Protein AF-L1P985-F1 (afdb_monomer)

Nearest PDB structures (foldseek):
  2drv-assembly1_A  TM=4.309E-01  e=9.460E+00  Pyrococcus horikoshii OT3

Structure (mmCIF, N/CA/C/O backbone):
data_AF-L1P985-F1
#
_entry.id   AF-L1P985-F1
#
loop_
_atom_site.group_PDB
_atom_site.id
_atom_site.type_symbol
_atom_site.label_atom_id
_atom_site.label_alt_id
_atom_site.label_comp_id
_atom_site.label_asym_id
_atom_site.label_entity_id
_atom_site.label_seq_id
_atom_site.pdbx_PDB_ins_code
_atom_site.Cartn_x
_atom_site.Cartn_y
_atom_site.Cartn_z
_atom_site.occupancy
_atom_site.B_iso_or_equiv
_atom_site.auth_seq_id
_atom_site.auth_comp_id
_atom_site.auth_asym_id
_atom_site.auth_atom_id
_atom_site.pdbx_PDB_model_num
ATOM 1 N N . MET A 1 1 ? -13.538 -1.431 -10.267 1.00 81.69 1 MET A N 1
ATOM 2 C CA . MET A 1 1 ? -12.584 -1.535 -9.148 1.00 81.69 1 MET A CA 1
ATOM 3 C C . MET A 1 1 ? -11.812 -0.239 -9.071 1.00 81.69 1 MET A C 1
ATOM 5 O O . MET A 1 1 ? -11.079 0.081 -10.007 1.00 81.69 1 MET A O 1
ATOM 9 N N . LYS A 1 2 ? -12.014 0.497 -7.985 1.00 92.06 2 LYS A N 1
ATOM 10 C CA . LYS A 1 2 ? -11.326 1.753 -7.720 1.00 92.06 2 LYS A CA 1
ATOM 11 C C . LYS A 1 2 ? -9.851 1.501 -7.401 1.00 92.06 2 LYS A C 1
ATOM 13 O O . LYS A 1 2 ? -9.498 0.479 -6.804 1.00 92.06 2 LYS A O 1
ATOM 18 N N . LEU A 1 3 ? -8.979 2.432 -7.785 1.00 93.56 3 LEU A N 1
ATOM 19 C CA . LEU A 1 3 ? -7.599 2.432 -7.303 1.00 93.56 3 LEU A CA 1
ATOM 20 C C . LEU A 1 3 ? -7.529 3.057 -5.906 1.00 93.56 3 LEU A C 1
ATOM 22 O O . LEU A 1 3 ? -8.012 4.165 -5.686 1.00 93.56 3 LEU A O 1
ATOM 26 N N . LEU A 1 4 ? -6.935 2.325 -4.969 1.00 93.69 4 LEU A N 1
ATOM 27 C CA . LEU A 1 4 ? -6.768 2.716 -3.570 1.00 93.69 4 LEU A CA 1
ATOM 28 C C . LEU A 1 4 ? -5.569 3.643 -3.365 1.00 93.69 4 LEU A C 1
ATOM 30 O O . LEU A 1 4 ? -5.527 4.361 -2.367 1.00 93.69 4 LEU A O 1
ATOM 34 N N . VAL A 1 5 ? -4.613 3.614 -4.299 1.00 94.00 5 VAL A N 1
ATOM 35 C CA . VAL A 1 5 ? -3.470 4.528 -4.352 1.00 94.00 5 VAL A CA 1
ATOM 36 C C . VAL A 1 5 ? -3.293 5.127 -5.742 1.00 94.00 5 VAL A C 1
ATOM 38 O O . VAL A 1 5 ? -3.759 4.567 -6.735 1.00 94.00 5 VAL A O 1
ATOM 41 N N . ASN A 1 6 ? -2.573 6.243 -5.819 1.00 92.38 6 ASN A N 1
ATOM 42 C CA . ASN A 1 6 ? -2.075 6.814 -7.070 1.00 92.38 6 ASN A CA 1
ATOM 43 C C . ASN A 1 6 ? -0.546 6.988 -7.046 1.00 92.38 6 ASN A C 1
ATOM 45 O O . ASN A 1 6 ? 0.117 6.769 -6.028 1.00 92.38 6 ASN A O 1
ATOM 49 N N . LYS A 1 7 ? 0.030 7.411 -8.178 1.00 88.75 7 LYS A N 1
ATOM 50 C CA . LYS A 1 7 ? 1.481 7.615 -8.303 1.00 88.75 7 LYS A CA 1
ATOM 51 C C . LYS A 1 7 ? 2.027 8.594 -7.255 1.00 88.75 7 LYS A C 1
ATOM 53 O O . LYS A 1 7 ? 3.073 8.322 -6.673 1.00 88.75 7 LYS A O 1
ATOM 58 N N . GLN A 1 8 ? 1.333 9.706 -7.005 1.00 89.44 8 GLN A N 1
ATOM 59 C CA . GLN A 1 8 ? 1.772 10.725 -6.044 1.00 89.44 8 GLN A CA 1
ATOM 60 C C . GLN A 1 8 ? 1.810 10.176 -4.616 1.00 89.44 8 GLN A C 1
ATOM 62 O O . GLN A 1 8 ? 2.727 10.481 -3.860 1.00 89.44 8 GLN A O 1
ATOM 67 N N . GLU A 1 9 ? 0.841 9.342 -4.244 1.00 90.19 9 GLU A N 1
ATOM 68 C CA . GLU A 1 9 ? 0.816 8.678 -2.944 1.00 90.19 9 GLU A CA 1
ATOM 69 C C . GLU A 1 9 ? 1.949 7.667 -2.806 1.00 90.19 9 GLU A C 1
ATOM 71 O O . GLU A 1 9 ? 2.623 7.662 -1.779 1.00 90.19 9 GLU A O 1
ATOM 76 N N . CYS A 1 10 ? 2.241 6.882 -3.847 1.00 89.50 10 CYS A N 1
ATOM 77 C CA . CYS A 1 10 ? 3.415 6.010 -3.841 1.00 89.50 10 CYS A CA 1
ATOM 78 C C . CYS A 1 10 ? 4.722 6.809 -3.708 1.00 89.50 10 CYS A C 1
ATOM 80 O O . CYS A 1 10 ? 5.623 6.393 -2.979 1.00 89.50 10 CYS A O 1
ATOM 82 N N . SER A 1 11 ? 4.805 7.982 -4.346 1.00 88.12 11 SER A N 1
ATOM 83 C CA . SER A 1 11 ? 5.957 8.887 -4.257 1.00 88.12 11 SER A CA 1
ATOM 84 C C . SER A 1 11 ? 6.208 9.462 -2.858 1.00 88.12 11 SER A C 1
ATOM 86 O O . SER A 1 11 ? 7.319 9.911 -2.596 1.00 88.12 11 SER A O 1
ATOM 88 N N . LYS A 1 12 ? 5.226 9.430 -1.943 1.00 88.75 12 LYS A N 1
ATOM 89 C CA . LYS A 1 12 ? 5.436 9.829 -0.537 1.00 88.75 12 LYS A CA 1
ATOM 90 C C . LYS A 1 12 ? 6.328 8.850 0.224 1.00 88.75 12 LYS A C 1
ATOM 92 O O . LYS A 1 12 ? 6.983 9.245 1.180 1.00 88.75 12 LYS A O 1
ATOM 97 N N . TYR A 1 13 ? 6.329 7.583 -0.187 1.00 87.31 13 TYR A N 1
ATOM 98 C CA . TYR A 1 13 ? 7.064 6.515 0.487 1.00 87.31 13 TYR A CA 1
ATOM 99 C C . TYR A 1 13 ? 8.318 6.091 -0.279 1.00 87.31 13 TYR A C 1
ATOM 101 O O . TYR A 1 13 ? 9.268 5.602 0.325 1.00 87.31 13 TYR A O 1
ATOM 109 N N . LEU A 1 14 ? 8.306 6.218 -1.610 1.00 87.75 14 LEU A N 1
ATOM 110 C CA . LEU A 1 14 ? 9.297 5.609 -2.494 1.00 87.75 14 LEU A CA 1
ATOM 111 C C . LEU A 1 14 ? 9.718 6.565 -3.608 1.00 87.75 14 LEU A C 1
ATOM 113 O O . LEU A 1 14 ? 8.926 7.356 -4.116 1.00 87.75 14 LEU A O 1
ATOM 117 N N . SER A 1 15 ? 10.969 6.443 -4.049 1.00 80.69 15 SER A N 1
ATOM 118 C CA . SER A 1 15 ? 11.514 7.246 -5.148 1.00 80.69 15 SER A CA 1
ATOM 119 C C . SER A 1 15 ? 11.004 6.750 -6.506 1.00 80.69 15 SER A C 1
ATOM 121 O O . SER A 1 15 ? 11.678 6.018 -7.226 1.00 80.69 15 SER A O 1
ATOM 123 N N . VAL A 1 16 ? 9.779 7.137 -6.866 1.00 78.69 16 VAL A N 1
ATOM 124 C CA . VAL A 1 16 ? 9.190 6.846 -8.182 1.00 78.69 16 VAL A CA 1
ATOM 125 C C . VAL A 1 16 ? 9.644 7.896 -9.196 1.00 78.69 16 VAL A C 1
ATOM 127 O O . VAL A 1 16 ? 9.529 9.095 -8.952 1.00 78.69 16 VAL A O 1
ATOM 130 N N . SER A 1 17 ? 10.110 7.456 -10.369 1.00 73.56 17 SER A N 1
ATOM 131 C CA . SER A 1 17 ? 10.557 8.363 -11.433 1.00 73.56 17 SER A CA 1
ATOM 132 C C . SER A 1 17 ? 9.466 9.365 -11.839 1.00 73.56 17 SER A C 1
ATOM 134 O O . SER A 1 17 ? 8.356 8.989 -12.243 1.00 73.56 17 SER A O 1
ATOM 136 N N . LEU A 1 18 ? 9.811 10.655 -11.794 1.00 61.97 18 LEU A N 1
ATOM 137 C CA . LEU A 1 18 ? 8.943 11.763 -12.204 1.00 61.97 18 LEU A CA 1
ATOM 138 C C . LEU A 1 18 ? 8.474 11.604 -13.657 1.00 61.97 18 LEU A C 1
ATOM 140 O O . LEU A 1 18 ? 7.282 11.729 -13.927 1.00 61.97 18 LEU A O 1
ATOM 144 N N . PHE A 1 19 ? 9.373 11.202 -14.559 1.00 67.44 19 PHE A N 1
ATOM 145 C CA . PHE A 1 19 ? 9.114 11.076 -15.999 1.00 67.44 19 PHE A CA 1
ATOM 146 C C . PHE A 1 19 ? 8.269 9.858 -16.391 1.00 67.44 19 PHE A C 1
ATOM 148 O O . PHE A 1 19 ? 7.889 9.700 -17.554 1.00 67.44 19 PHE A O 1
ATOM 155 N N . ARG A 1 20 ? 7.959 8.959 -15.450 1.00 76.38 20 ARG A N 1
ATOM 156 C CA . ARG A 1 20 ? 7.092 7.820 -15.750 1.00 76.38 20 ARG A CA 1
ATOM 157 C C . ARG A 1 20 ? 5.643 8.281 -15.914 1.00 76.38 20 ARG A C 1
ATOM 159 O O . ARG A 1 20 ? 5.088 8.867 -14.989 1.00 76.38 20 ARG A O 1
ATOM 166 N N . LYS A 1 21 ? 5.018 7.982 -17.057 1.00 82.69 21 LYS A N 1
ATOM 167 C CA . LYS A 1 21 ? 3.592 8.259 -17.282 1.00 82.69 21 LYS A CA 1
ATOM 168 C C . LYS A 1 21 ? 2.740 7.585 -16.209 1.00 82.69 21 LYS A C 1
ATOM 170 O O . LYS A 1 21 ? 2.984 6.430 -15.862 1.00 82.69 21 LYS A O 1
ATOM 175 N N . GLU A 1 22 ? 1.749 8.307 -15.704 1.00 85.06 22 GLU A N 1
ATOM 176 C CA . GLU A 1 22 ? 0.880 7.828 -14.628 1.00 85.06 22 GLU A CA 1
ATOM 177 C C . GLU A 1 22 ? 0.068 6.600 -15.046 1.00 85.06 22 GLU A C 1
ATOM 179 O O . GLU A 1 22 ? 0.010 5.631 -14.302 1.00 85.06 22 GLU A O 1
ATOM 184 N N . GLU A 1 23 ? -0.452 6.571 -16.272 1.00 85.19 23 GLU A N 1
ATOM 185 C CA . GLU A 1 23 ? -1.188 5.424 -16.824 1.00 85.19 23 GLU A CA 1
ATOM 186 C C . GLU A 1 23 ? -0.366 4.127 -16.801 1.00 85.19 23 GLU A C 1
ATOM 188 O O . GLU A 1 23 ? -0.854 3.068 -16.402 1.00 85.19 23 GLU A O 1
ATOM 193 N N . GLU A 1 24 ? 0.917 4.219 -17.160 1.00 83.75 24 GLU A N 1
ATOM 194 C CA . GLU A 1 24 ? 1.836 3.081 -17.118 1.00 83.75 24 GLU A CA 1
ATOM 195 C C . GLU A 1 24 ? 2.172 2.659 -15.687 1.00 83.75 24 GLU A C 1
ATOM 197 O O . GLU A 1 24 ? 2.520 1.505 -15.459 1.00 83.75 24 GLU A O 1
ATOM 202 N N . PHE A 1 25 ? 2.087 3.572 -14.720 1.00 88.06 25 PHE A N 1
ATOM 203 C CA . PHE A 1 25 ? 2.283 3.253 -13.310 1.00 88.06 25 PHE A CA 1
ATOM 204 C C . PHE A 1 25 ? 1.017 2.642 -12.689 1.00 88.06 25 PHE A C 1
ATOM 206 O O . PHE A 1 25 ? 1.099 1.684 -11.922 1.00 88.06 25 PHE A O 1
ATOM 213 N N . ASN A 1 26 ? -0.161 3.115 -13.104 1.00 91.94 26 ASN A N 1
ATOM 214 C CA . ASN A 1 26 ? -1.462 2.628 -12.655 1.00 91.94 26 ASN A CA 1
ATOM 215 C C . ASN A 1 26 ? -1.660 1.138 -12.943 1.00 91.94 26 ASN A C 1
ATOM 217 O O . ASN A 1 26 ? -2.340 0.467 -12.170 1.00 91.94 26 ASN A O 1
ATOM 221 N N . ARG A 1 27 ? -1.040 0.587 -13.997 1.00 91.44 27 ARG A N 1
ATOM 222 C CA . ARG A 1 27 ? -1.056 -0.867 -14.237 1.00 91.44 27 ARG A CA 1
ATOM 223 C C . ARG A 1 27 ? -0.460 -1.645 -13.058 1.00 91.44 27 ARG A C 1
ATOM 225 O O . ARG A 1 27 ? -1.052 -2.619 -12.614 1.00 91.44 27 ARG A O 1
ATOM 232 N N . PHE A 1 28 ? 0.649 -1.164 -12.492 1.00 92.62 28 PHE A N 1
ATOM 233 C CA . PHE A 1 28 ? 1.316 -1.808 -11.361 1.00 92.62 28 PHE A CA 1
ATOM 234 C C . PHE A 1 28 ? 0.511 -1.670 -10.079 1.00 92.62 28 PHE A C 1
ATOM 236 O O . PHE A 1 28 ? 0.472 -2.607 -9.291 1.00 92.62 28 PHE A O 1
ATOM 243 N N . ILE A 1 29 ? -0.176 -0.538 -9.907 1.00 94.69 29 ILE A N 1
ATOM 244 C CA . ILE A 1 29 ? -1.106 -0.339 -8.795 1.00 94.69 29 ILE A CA 1
ATOM 245 C C . ILE A 1 29 ? -2.268 -1.336 -8.894 1.00 94.69 29 ILE A C 1
ATOM 247 O O . ILE A 1 29 ? -2.598 -2.004 -7.914 1.00 94.69 29 ILE A O 1
ATOM 251 N N . ARG A 1 30 ? -2.871 -1.480 -10.085 1.00 94.75 30 ARG A N 1
ATOM 252 C CA . ARG A 1 30 ? -3.953 -2.451 -10.325 1.00 94.75 30 ARG A CA 1
ATOM 253 C C . ARG A 1 30 ? -3.495 -3.870 -10.027 1.00 94.75 30 ARG A C 1
ATOM 255 O O . ARG A 1 30 ? -4.199 -4.597 -9.336 1.00 94.75 30 ARG A O 1
ATOM 262 N N . GLU A 1 31 ? -2.322 -4.252 -10.519 1.00 93.94 31 GLU A N 1
ATOM 263 C CA . GLU A 1 31 ? -1.752 -5.570 -10.254 1.00 93.94 31 GLU A CA 1
ATOM 264 C C . GLU A 1 31 ? -1.456 -5.789 -8.770 1.00 93.94 31 GLU A C 1
ATOM 266 O O . GLU A 1 31 ? -1.775 -6.853 -8.250 1.00 93.94 31 GLU A O 1
ATOM 271 N N . ALA A 1 32 ? -0.893 -4.796 -8.078 1.00 95.19 32 ALA A N 1
ATOM 272 C CA . ALA A 1 32 ? -0.639 -4.883 -6.644 1.00 95.19 32 ALA A CA 1
ATOM 273 C C . ALA A 1 32 ? -1.939 -5.085 -5.857 1.00 95.19 32 ALA A C 1
ATOM 275 O O . ALA A 1 32 ? -2.014 -5.946 -4.985 1.00 95.19 32 ALA A O 1
ATOM 276 N N . GLN A 1 33 ? -3.003 -4.363 -6.212 1.00 95.00 33 GLN A N 1
ATOM 277 C CA . GLN A 1 33 ? -4.318 -4.584 -5.618 1.00 95.00 33 GLN A CA 1
ATOM 278 C C . GLN A 1 33 ? -4.888 -5.967 -5.945 1.00 95.00 33 GLN A C 1
ATOM 280 O O . GLN A 1 33 ? -5.484 -6.604 -5.084 1.00 95.00 33 GLN A O 1
ATOM 285 N N . MET A 1 34 ? -4.779 -6.422 -7.189 1.00 93.25 34 MET A N 1
ATOM 286 C CA . MET A 1 34 ? -5.471 -7.630 -7.641 1.00 93.25 34 MET A CA 1
ATOM 287 C C . MET A 1 34 ? -4.764 -8.921 -7.241 1.00 93.25 34 MET A C 1
ATOM 289 O O . MET A 1 34 ? -5.435 -9.915 -6.986 1.00 93.25 34 MET A O 1
ATOM 293 N N . PHE A 1 35 ? -3.433 -8.906 -7.200 1.00 93.38 35 PHE A N 1
ATOM 294 C CA . PHE A 1 35 ? -2.627 -10.102 -6.984 1.00 93.38 35 PHE A CA 1
ATOM 295 C C . PHE A 1 35 ? -1.916 -10.120 -5.637 1.00 93.38 35 PHE A C 1
ATOM 297 O O . PHE A 1 35 ? -1.718 -11.199 -5.111 1.00 93.38 35 PHE A O 1
ATOM 304 N N . ASP A 1 36 ? -1.515 -8.975 -5.075 1.00 94.25 36 ASP A N 1
ATOM 305 C CA . ASP A 1 36 ? -0.883 -8.977 -3.749 1.00 94.25 36 ASP A CA 1
ATOM 306 C C . ASP A 1 36 ? -1.937 -8.727 -2.662 1.00 94.25 36 ASP A C 1
ATOM 308 O O . ASP A 1 36 ? -2.132 -9.567 -1.794 1.00 94.25 36 ASP A O 1
ATOM 312 N N . LEU A 1 37 ? -2.700 -7.629 -2.734 1.00 92.81 37 LEU A N 1
ATOM 313 C CA . LEU A 1 37 ? -3.685 -7.310 -1.692 1.00 92.81 37 LEU A CA 1
ATOM 314 C C . LEU A 1 37 ? -4.806 -8.351 -1.603 1.00 92.81 37 LEU A C 1
ATOM 316 O O . LEU A 1 37 ? -5.153 -8.759 -0.500 1.00 92.81 37 LEU A O 1
ATOM 320 N N . LYS A 1 38 ? -5.359 -8.800 -2.737 1.00 90.75 38 LYS A N 1
ATOM 321 C CA . LYS A 1 38 ? -6.437 -9.803 -2.745 1.00 90.75 38 LYS A CA 1
ATOM 322 C C . LYS A 1 38 ? -6.022 -11.128 -2.089 1.00 90.75 38 LYS A C 1
ATOM 324 O O . LYS A 1 38 ? -6.874 -11.801 -1.530 1.00 90.75 38 LYS A O 1
ATOM 329 N N . GLU A 1 39 ? -4.739 -11.493 -2.128 1.00 90.06 39 GLU A N 1
ATOM 330 C CA . GLU A 1 39 ? -4.224 -12.692 -1.446 1.00 90.06 39 GLU A CA 1
ATOM 331 C C . GLU A 1 39 ? -4.102 -12.506 0.076 1.00 90.06 39 GLU A C 1
ATOM 333 O O . GLU A 1 39 ? -4.088 -13.486 0.820 1.00 90.06 39 GLU A O 1
ATOM 338 N N . LEU A 1 40 ? -4.025 -11.259 0.552 1.00 89.50 40 LEU A N 1
ATOM 339 C CA . LEU A 1 40 ? -3.866 -10.927 1.970 1.00 89.50 40 LEU A CA 1
ATOM 340 C C . LEU A 1 40 ? -5.193 -10.781 2.721 1.00 89.50 40 LEU A C 1
ATOM 342 O O . LEU A 1 40 ? -5.199 -10.850 3.951 1.00 89.50 40 LEU A O 1
ATOM 346 N N . VAL A 1 41 ? -6.299 -10.551 2.010 1.00 89.81 41 VAL A N 1
ATOM 347 C CA . VAL A 1 41 ? -7.614 -10.280 2.606 1.00 89.81 41 VAL A CA 1
ATOM 348 C C . VAL A 1 41 ? -8.704 -11.195 2.060 1.00 89.81 41 VAL A C 1
ATOM 350 O O . VAL A 1 41 ? -8.585 -11.800 1.001 1.00 89.81 41 VAL A O 1
ATOM 353 N N . CYS A 1 42 ? -9.815 -11.250 2.784 1.00 88.31 42 CYS A N 1
ATOM 354 C CA . CYS A 1 42 ? -11.036 -11.917 2.357 1.00 88.31 42 CYS A CA 1
ATOM 355 C C . CYS A 1 42 ? -11.630 -11.302 1.090 1.00 88.31 42 CYS A C 1
ATOM 357 O O . CYS A 1 42 ? -11.563 -10.089 0.895 1.00 88.31 42 CYS A O 1
ATOM 359 N N . GLU A 1 43 ? -12.317 -12.116 0.286 1.00 89.06 43 GLU A N 1
ATOM 360 C CA . GLU A 1 43 ? -12.989 -11.630 -0.921 1.00 89.06 43 GLU A CA 1
ATOM 361 C C . GLU A 1 43 ? -14.039 -10.554 -0.610 1.00 89.06 43 GLU A C 1
ATOM 363 O O . GLU A 1 43 ? -14.006 -9.498 -1.233 1.00 89.06 43 GLU A O 1
ATOM 368 N N . ALA A 1 44 ? -14.914 -10.766 0.380 1.00 90.06 44 ALA A N 1
ATOM 369 C CA . ALA A 1 44 ? -15.930 -9.778 0.761 1.00 90.06 44 ALA A CA 1
ATOM 370 C C . ALA A 1 44 ? -15.299 -8.434 1.166 1.00 90.06 44 ALA A C 1
ATOM 372 O O . ALA A 1 44 ? -15.634 -7.391 0.607 1.00 90.06 44 ALA A O 1
ATOM 373 N N . PHE A 1 45 ? -14.298 -8.490 2.050 1.00 91.56 45 PHE A N 1
ATOM 374 C CA . PHE A 1 45 ? -13.542 -7.318 2.485 1.00 91.56 45 PHE A CA 1
ATOM 375 C C . PHE A 1 45 ? -12.866 -6.597 1.311 1.00 91.56 45 PHE A C 1
ATOM 377 O O . PHE A 1 45 ? -12.914 -5.375 1.217 1.00 91.56 45 PHE A O 1
ATOM 384 N N . TYR A 1 46 ? -12.257 -7.346 0.390 1.00 92.75 46 TYR A N 1
ATOM 385 C CA . TYR A 1 46 ? -11.625 -6.793 -0.804 1.00 92.75 46 TYR A CA 1
ATOM 386 C C . TYR A 1 46 ? -12.618 -6.063 -1.716 1.00 92.75 46 TYR A C 1
ATOM 388 O O . TYR A 1 46 ? -12.318 -4.976 -2.219 1.00 92.75 46 TYR A O 1
ATOM 396 N N . GLN A 1 47 ? -13.790 -6.662 -1.943 1.00 92.19 47 GLN A N 1
ATOM 397 C CA . GLN A 1 47 ? -14.831 -6.079 -2.788 1.00 92.19 47 GLN A CA 1
ATOM 398 C C . GLN A 1 47 ? -15.367 -4.782 -2.180 1.00 92.19 47 GLN A C 1
ATOM 400 O O . GLN A 1 47 ? -15.469 -3.785 -2.891 1.00 92.19 47 GLN A O 1
ATOM 405 N N . ASP A 1 48 ? -15.636 -4.765 -0.871 1.00 93.12 48 ASP A N 1
ATOM 406 C CA . ASP A 1 48 ? -16.096 -3.557 -0.180 1.00 93.12 48 ASP A CA 1
ATOM 407 C C . ASP A 1 48 ? -15.023 -2.458 -0.207 1.00 93.12 48 ASP A C 1
ATOM 409 O O . ASP A 1 48 ? -15.284 -1.329 -0.619 1.00 93.12 48 ASP A O 1
ATOM 413 N N . LEU A 1 49 ? -13.774 -2.807 0.121 1.00 93.00 49 LEU A N 1
ATOM 414 C CA . LEU A 1 49 ? -12.646 -1.875 0.135 1.00 93.00 49 LEU A CA 1
ATOM 415 C C . LEU A 1 49 ? -12.399 -1.214 -1.232 1.00 93.00 49 LEU A C 1
ATOM 417 O O . LEU A 1 49 ? -12.054 -0.035 -1.292 1.00 93.00 49 LEU A O 1
ATOM 421 N N . THR A 1 50 ? -12.541 -1.967 -2.327 1.00 93.75 50 THR A N 1
ATOM 422 C CA . THR A 1 50 ? -12.270 -1.491 -3.698 1.00 93.75 50 THR A CA 1
ATOM 423 C C . THR A 1 50 ? -13.513 -1.000 -4.452 1.00 93.75 50 THR A C 1
ATOM 425 O O . THR A 1 50 ? -13.423 -0.656 -5.642 1.00 93.75 50 THR A O 1
ATOM 428 N N . SER A 1 51 ? -14.656 -0.944 -3.766 1.00 93.31 51 SER A N 1
ATOM 429 C CA . SER A 1 51 ? -15.909 -0.381 -4.262 1.00 93.31 51 SER A CA 1
ATOM 430 C C . SER A 1 51 ? -15.814 1.141 -4.428 1.00 93.31 51 SER A C 1
ATOM 432 O O . SER A 1 51 ? -15.071 1.825 -3.721 1.00 93.31 51 SER A O 1
ATOM 434 N N . GLU A 1 52 ? -16.590 1.696 -5.361 1.00 90.31 52 GLU A N 1
ATOM 435 C CA . GLU A 1 52 ? -16.776 3.153 -5.461 1.00 90.31 52 GLU A CA 1
ATOM 436 C C . GLU A 1 52 ? -17.600 3.694 -4.284 1.00 90.31 52 GLU A C 1
ATOM 438 O O . GLU A 1 52 ? -17.398 4.824 -3.840 1.00 90.31 52 GLU A O 1
ATOM 443 N N . THR A 1 53 ? -18.493 2.860 -3.750 1.00 90.19 53 THR A N 1
ATOM 444 C CA . THR A 1 53 ? -19.357 3.153 -2.605 1.00 90.19 53 THR A CA 1
ATOM 445 C C . THR A 1 53 ? -19.117 2.094 -1.527 1.00 90.19 53 THR A C 1
ATOM 447 O O . THR A 1 53 ? -19.903 1.145 -1.427 1.00 90.19 53 THR A O 1
ATOM 450 N N . PRO A 1 54 ? -18.004 2.185 -0.777 1.00 90.25 54 PRO A N 1
ATOM 451 C CA . PRO A 1 54 ? -17.745 1.271 0.326 1.00 90.25 54 PRO A CA 1
ATOM 452 C C . PRO A 1 54 ? -18.822 1.442 1.403 1.00 90.25 54 PRO A C 1
ATOM 454 O O . PRO A 1 54 ? -19.241 2.560 1.709 1.00 90.25 54 PRO A O 1
ATOM 457 N N . VAL A 1 55 ? -19.261 0.333 1.990 1.00 89.50 55 VAL A N 1
ATOM 458 C CA . VAL A 1 55 ? -20.240 0.314 3.087 1.00 89.50 55 VAL A CA 1
ATOM 459 C C . VAL A 1 55 ? -19.638 0.919 4.356 1.00 89.50 55 VAL A C 1
ATOM 461 O O . VAL A 1 55 ? -20.353 1.482 5.186 1.00 89.50 55 VAL A O 1
ATOM 464 N N . ARG A 1 56 ? -18.316 0.806 4.516 1.00 88.12 56 ARG A N 1
ATOM 465 C CA . ARG A 1 56 ? -17.580 1.218 5.714 1.00 88.12 56 ARG A CA 1
ATOM 466 C C . ARG A 1 56 ? -16.605 2.346 5.441 1.00 88.12 56 ARG A C 1
ATOM 468 O O . ARG A 1 56 ? -16.113 2.533 4.329 1.00 88.12 56 ARG A O 1
ATOM 475 N N . ASP A 1 57 ? -16.264 3.048 6.514 1.00 91.69 57 ASP A N 1
ATOM 476 C CA . ASP A 1 57 ? -15.179 4.013 6.487 1.00 91.69 57 ASP A CA 1
ATOM 477 C C . ASP A 1 57 ? -13.823 3.313 6.659 1.00 91.69 57 ASP A C 1
ATOM 479 O O . ASP A 1 57 ? -13.452 2.850 7.740 1.00 91.69 57 ASP A O 1
ATOM 483 N N . TYR A 1 58 ? -13.068 3.259 5.565 1.00 93.69 58 TYR A N 1
ATOM 484 C CA . TYR A 1 58 ? -11.710 2.723 5.527 1.00 93.69 58 TYR A CA 1
ATOM 485 C C . TYR A 1 58 ? -10.633 3.808 5.657 1.00 93.69 58 TYR A C 1
ATOM 487 O O . TYR A 1 58 ? -9.453 3.509 5.487 1.00 93.69 58 TYR A O 1
ATOM 495 N N . SER A 1 59 ? -10.987 5.062 5.956 1.00 93.81 59 SER A N 1
ATOM 496 C CA . SER A 1 59 ? -10.059 6.200 5.897 1.00 93.81 59 SER A CA 1
ATOM 497 C C . SER A 1 59 ? -8.823 6.021 6.779 1.00 93.81 59 SER A C 1
ATOM 499 O O . SER A 1 59 ? -7.707 6.246 6.306 1.00 93.81 59 SER A O 1
ATOM 501 N N . LEU A 1 60 ? -8.993 5.574 8.030 1.00 95.06 60 LEU A N 1
ATOM 502 C CA . LEU A 1 60 ? -7.863 5.341 8.938 1.00 95.06 60 LEU A CA 1
ATOM 503 C C . LEU A 1 60 ? -7.032 4.122 8.515 1.00 95.06 60 LEU A C 1
ATOM 505 O O . LEU A 1 60 ? -5.808 4.181 8.543 1.00 95.06 60 LEU A O 1
ATOM 509 N N . LEU A 1 61 ? -7.678 3.044 8.053 1.00 95.19 61 LEU A N 1
ATOM 510 C CA . LEU A 1 61 ? -6.982 1.857 7.546 1.00 95.19 61 LEU A CA 1
ATOM 511 C C . LEU A 1 61 ? -6.137 2.184 6.308 1.00 95.19 61 LEU A C 1
ATOM 513 O O . LEU A 1 61 ? -4.998 1.738 6.200 1.00 95.19 61 LEU A O 1
ATOM 517 N N . LEU A 1 62 ? -6.698 2.951 5.370 1.00 95.38 62 LEU A N 1
ATOM 518 C CA . LEU A 1 62 ? -6.050 3.313 4.115 1.00 95.38 62 LEU A CA 1
ATOM 519 C C . LEU A 1 62 ? -4.886 4.269 4.350 1.00 95.38 62 LEU A C 1
ATOM 521 O O . LEU A 1 62 ? -3.772 3.991 3.911 1.00 95.38 62 LEU A O 1
ATOM 525 N N . ASN A 1 63 ? -5.138 5.389 5.027 1.00 95.44 63 ASN A N 1
ATOM 526 C CA . ASN A 1 63 ? -4.141 6.447 5.179 1.00 95.44 63 ASN A CA 1
ATOM 527 C C . ASN A 1 63 ? -3.112 6.150 6.277 1.00 95.44 63 ASN A C 1
ATOM 529 O O . ASN A 1 63 ? -2.038 6.747 6.262 1.00 95.44 63 ASN A O 1
ATOM 533 N N . GLY A 1 64 ? -3.433 5.248 7.206 1.00 94.62 64 GLY A N 1
ATOM 534 C CA . GLY A 1 64 ? -2.650 5.062 8.417 1.00 94.62 64 GLY A CA 1
ATOM 535 C C . GLY A 1 64 ? -2.840 6.218 9.392 1.00 94.62 64 GLY A C 1
ATOM 536 O O . GLY A 1 64 ? -3.584 7.172 9.148 1.00 94.62 64 GLY A O 1
ATOM 537 N N . GLY A 1 65 ? -2.168 6.116 10.528 1.00 94.50 65 GLY A N 1
ATOM 538 C CA . GLY A 1 65 ? -2.243 7.095 11.598 1.00 94.50 65 GLY A CA 1
ATOM 539 C C . GLY A 1 65 ? -2.180 6.430 12.960 1.00 94.50 65 GLY A C 1
ATOM 540 O O . GLY A 1 65 ? -1.648 5.331 13.119 1.00 94.50 65 GLY A O 1
ATOM 541 N N . THR A 1 66 ? -2.735 7.111 13.957 1.00 95.25 66 THR A N 1
ATOM 542 C CA . THR A 1 66 ? -2.685 6.650 15.343 1.00 95.25 66 THR A CA 1
ATOM 543 C C . THR A 1 66 ? -4.057 6.255 15.855 1.00 95.25 66 THR A C 1
ATOM 545 O O . THR A 1 66 ? -5.026 6.972 15.618 1.00 95.25 66 THR A O 1
ATOM 548 N N . TYR A 1 67 ? -4.128 5.170 16.618 1.00 94.00 67 TYR A N 1
ATOM 549 C CA . TYR A 1 67 ? -5.350 4.703 17.269 1.00 94.00 67 TYR A CA 1
ATOM 550 C C . TYR A 1 67 ? -5.065 4.265 18.705 1.00 94.00 67 TYR A C 1
ATOM 552 O O . TYR A 1 67 ? -3.930 3.940 19.054 1.00 94.00 67 TYR A O 1
ATOM 560 N N . THR A 1 68 ? -6.097 4.256 19.544 1.00 93.56 68 THR A N 1
ATOM 561 C CA . THR A 1 68 ? -5.982 3.830 20.942 1.00 93.56 68 THR A CA 1
ATOM 562 C C . THR A 1 68 ? -6.661 2.484 21.121 1.00 93.56 68 THR A C 1
ATOM 564 O O . THR A 1 68 ? -7.805 2.306 20.715 1.00 93.56 68 THR A O 1
ATOM 567 N N . PHE A 1 69 ? -5.965 1.547 21.756 1.00 92.25 69 PHE A N 1
ATOM 568 C CA . PHE A 1 69 ? -6.499 0.241 22.124 1.00 92.25 69 PHE A CA 1
ATOM 569 C C . PHE A 1 69 ? -6.047 -0.091 23.548 1.00 92.25 69 PHE A C 1
ATOM 571 O O . PHE A 1 69 ? -4.868 0.055 23.865 1.00 92.25 69 PHE A O 1
ATOM 578 N N . GLU A 1 70 ? -6.988 -0.462 24.422 1.00 92.25 70 GLU A N 1
ATOM 579 C CA . GLU A 1 70 ? -6.727 -0.777 25.842 1.00 92.25 70 GLU A CA 1
ATOM 580 C C . GLU A 1 70 ? -5.907 0.302 26.582 1.00 92.25 70 GLU A C 1
ATOM 582 O O . GLU A 1 70 ? -4.978 0.018 27.337 1.00 92.25 70 GLU A O 1
ATOM 587 N N . GLY A 1 71 ? -6.217 1.578 26.328 1.00 91.50 71 GLY A N 1
ATOM 588 C CA . GLY A 1 71 ? -5.534 2.714 26.958 1.00 91.50 71 GLY A CA 1
ATOM 589 C C . GLY A 1 71 ? -4.120 2.999 26.433 1.00 91.50 71 GLY A C 1
ATOM 590 O O . GLY A 1 71 ? -3.478 3.929 26.915 1.00 91.50 71 GLY A O 1
ATOM 591 N N . LYS A 1 72 ? -3.632 2.252 25.433 1.00 93.94 72 LYS A N 1
ATOM 592 C CA . LYS A 1 72 ? -2.339 2.484 24.773 1.00 93.94 72 LYS A CA 1
ATOM 593 C C . LYS A 1 72 ? -2.533 3.038 23.369 1.00 93.94 72 LYS A C 1
ATOM 595 O O . LYS A 1 72 ? -3.412 2.596 22.631 1.00 93.94 72 LYS A O 1
ATOM 600 N N . LYS A 1 73 ? -1.685 3.996 22.995 1.00 95.25 73 LYS A N 1
ATOM 601 C CA . LYS A 1 73 ? -1.649 4.574 21.650 1.00 95.25 73 LYS A CA 1
ATOM 602 C C . LYS A 1 73 ? -0.735 3.737 20.754 1.00 95.25 73 LYS A C 1
ATOM 604 O O . LYS A 1 73 ? 0.407 3.470 21.119 1.00 95.25 73 LYS A O 1
ATOM 609 N N . TYR A 1 74 ? -1.240 3.359 19.590 1.00 94.69 74 TYR A N 1
ATOM 610 C CA . TYR A 1 74 ? -0.523 2.648 18.538 1.00 94.69 74 TYR A CA 1
ATOM 611 C C . TYR A 1 74 ? -0.484 3.502 17.274 1.00 94.69 74 TYR A C 1
ATOM 613 O O . TYR A 1 74 ? -1.365 4.334 17.055 1.00 94.69 74 TYR A O 1
ATOM 621 N N . GLU A 1 75 ? 0.524 3.280 16.440 1.00 94.56 75 GLU A N 1
ATOM 622 C CA . GLU A 1 75 ? 0.703 3.940 15.149 1.00 94.56 75 GLU A CA 1
ATOM 623 C C . GLU A 1 75 ? 0.957 2.888 14.073 1.00 94.56 75 GLU A C 1
ATOM 625 O O . GLU A 1 75 ? 1.567 1.856 14.349 1.00 94.56 75 GLU A O 1
ATOM 630 N N . PHE A 1 76 ? 0.459 3.133 12.865 1.00 95.69 76 PHE A N 1
ATOM 631 C CA . PHE A 1 76 ? 0.710 2.291 11.701 1.00 95.69 76 PHE A CA 1
ATOM 632 C C . PHE A 1 76 ? 0.657 3.123 10.417 1.00 95.69 76 PHE A C 1
ATOM 634 O O . PHE A 1 76 ? -0.071 4.113 10.331 1.00 95.69 76 PHE A O 1
ATOM 641 N N . ALA A 1 77 ? 1.412 2.705 9.400 1.00 93.44 77 ALA A N 1
ATOM 642 C CA . ALA A 1 77 ? 1.571 3.463 8.154 1.00 93.44 77 ALA A CA 1
ATOM 643 C C . ALA A 1 77 ? 0.365 3.385 7.197 1.00 93.44 77 ALA A C 1
ATOM 645 O O . ALA A 1 77 ? 0.263 4.191 6.272 1.00 93.44 77 ALA A O 1
ATOM 646 N N . GLY A 1 78 ? -0.537 2.421 7.407 1.00 95.50 78 GLY A N 1
ATOM 647 C CA . GLY A 1 78 ? -1.741 2.231 6.602 1.00 95.50 78 GLY A CA 1
ATOM 648 C C . GLY A 1 78 ? -1.554 1.406 5.330 1.00 95.50 78 GLY A C 1
ATOM 649 O O . GLY A 1 78 ? -0.448 1.125 4.863 1.00 95.50 78 GLY A O 1
ATOM 650 N N . LEU A 1 79 ? -2.684 1.028 4.737 1.00 95.44 79 LEU A N 1
ATOM 651 C CA . LEU A 1 79 ? -2.740 0.147 3.574 1.00 95.44 79 LEU A CA 1
ATOM 652 C C . LEU A 1 79 ? -2.206 0.806 2.298 1.00 95.44 79 LEU A C 1
ATOM 654 O O . LEU A 1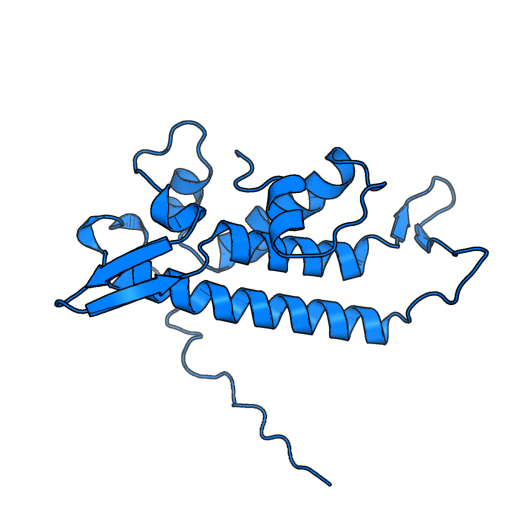 79 ? -1.684 0.120 1.420 1.00 95.44 79 LEU A O 1
ATOM 658 N N . LYS A 1 80 ? -2.286 2.137 2.189 1.00 96.06 80 LYS A N 1
ATOM 659 C CA . LYS A 1 80 ? -1.684 2.868 1.068 1.00 96.06 80 LYS A CA 1
ATOM 660 C C . LYS A 1 80 ? -0.164 2.716 1.046 1.00 96.06 80 LYS A C 1
ATOM 662 O O . LYS A 1 80 ? 0.405 2.557 -0.033 1.00 96.06 80 LYS A O 1
ATOM 667 N N . ALA A 1 81 ? 0.481 2.692 2.215 1.00 95.56 81 ALA A N 1
ATOM 668 C CA . ALA A 1 81 ? 1.910 2.413 2.314 1.00 95.56 81 ALA A CA 1
ATOM 669 C C . ALA A 1 81 ? 2.213 0.984 1.836 1.00 95.56 81 ALA A C 1
ATOM 671 O O . ALA A 1 81 ? 3.050 0.796 0.959 1.00 95.56 81 ALA A O 1
ATOM 672 N N . VAL A 1 82 ? 1.466 -0.016 2.315 1.00 96.56 82 VAL A N 1
ATOM 673 C CA . VAL A 1 82 ? 1.602 -1.421 1.876 1.00 96.56 82 VAL A CA 1
ATOM 674 C C . VAL A 1 82 ? 1.493 -1.542 0.349 1.00 96.56 82 VAL A C 1
ATOM 676 O O . VAL A 1 82 ? 2.365 -2.117 -0.308 1.00 96.56 82 VAL A O 1
ATOM 679 N N . LEU A 1 83 ? 0.455 -0.942 -0.241 1.00 96.38 83 LEU A N 1
ATOM 680 C CA . LEU A 1 83 ? 0.239 -0.949 -1.687 1.00 96.38 83 LEU A CA 1
ATOM 681 C C . LEU A 1 83 ? 1.335 -0.213 -2.454 1.00 96.38 83 LEU A C 1
ATOM 683 O O . LEU A 1 83 ? 1.702 -0.663 -3.539 1.00 96.38 83 LEU A O 1
ATOM 687 N N . ALA A 1 84 ? 1.884 0.877 -1.916 1.00 95.62 84 ALA A N 1
ATOM 688 C CA . ALA A 1 84 ? 3.002 1.576 -2.539 1.00 95.62 84 ALA A CA 1
ATOM 689 C C . ALA A 1 84 ? 4.229 0.663 -2.674 1.00 95.62 84 ALA A C 1
ATOM 691 O O . ALA A 1 84 ? 4.826 0.602 -3.75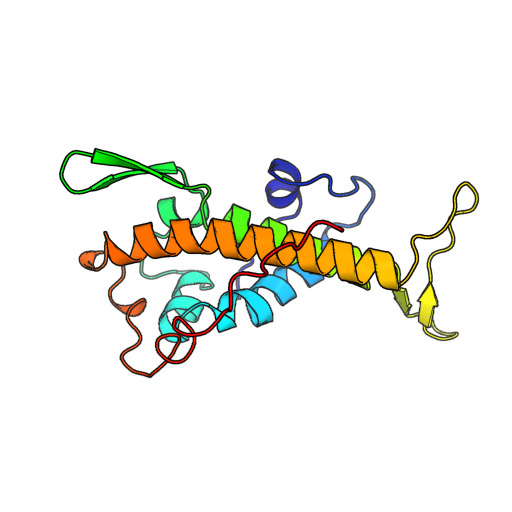0 1.00 95.62 84 ALA A 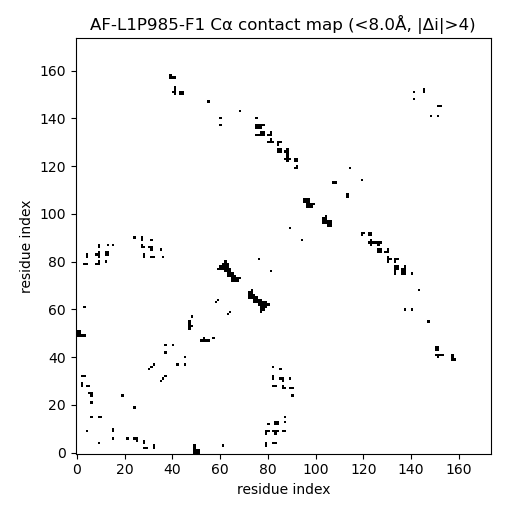O 1
ATOM 692 N N . TYR A 1 85 ? 4.556 -0.104 -1.631 1.00 95.69 85 TYR A N 1
ATOM 693 C CA . TYR A 1 85 ? 5.682 -1.041 -1.651 1.00 95.69 85 TYR A CA 1
ATOM 694 C C . TYR A 1 85 ? 5.441 -2.229 -2.591 1.00 95.69 85 TYR A C 1
ATOM 696 O O . TYR A 1 85 ? 6.324 -2.553 -3.389 1.00 95.69 85 TYR A O 1
ATOM 704 N N . PHE A 1 86 ? 4.243 -2.827 -2.601 1.00 96.00 86 PHE A N 1
ATOM 705 C CA . PHE A 1 86 ? 3.916 -3.875 -3.582 1.00 96.00 86 PHE A CA 1
ATOM 706 C C . PHE A 1 86 ? 3.950 -3.361 -5.024 1.00 96.00 86 PHE A C 1
ATOM 708 O O . PHE A 1 86 ? 4.534 -3.999 -5.906 1.00 96.00 86 PHE A O 1
ATOM 715 N N . THR A 1 87 ? 3.386 -2.175 -5.261 1.00 94.62 87 THR A N 1
ATOM 716 C CA . THR A 1 87 ? 3.414 -1.507 -6.568 1.00 94.62 87 THR A CA 1
ATOM 717 C C . THR A 1 87 ? 4.851 -1.299 -7.027 1.00 94.62 87 THR A C 1
ATOM 719 O O . THR A 1 87 ? 5.197 -1.622 -8.165 1.00 94.62 87 THR A O 1
ATOM 722 N N . TYR A 1 88 ? 5.714 -0.803 -6.140 1.00 92.31 88 TYR A N 1
ATOM 723 C CA . TYR A 1 88 ? 7.108 -0.552 -6.472 1.00 92.31 88 TYR A CA 1
ATOM 724 C C . TYR A 1 88 ? 7.898 -1.838 -6.703 1.00 92.31 88 TYR A C 1
ATOM 726 O O . TYR A 1 88 ? 8.691 -1.893 -7.638 1.00 92.31 88 TYR A O 1
ATOM 734 N N . ALA A 1 89 ? 7.640 -2.904 -5.940 1.00 92.62 89 ALA A N 1
ATOM 735 C CA . ALA A 1 89 ? 8.252 -4.209 -6.178 1.00 92.62 89 ALA A CA 1
ATOM 736 C C . ALA A 1 89 ? 7.952 -4.723 -7.600 1.00 92.62 89 ALA A C 1
ATOM 738 O O . ALA A 1 89 ? 8.840 -5.242 -8.283 1.00 92.62 89 ALA A O 1
ATOM 739 N N . ARG A 1 90 ? 6.712 -4.544 -8.079 1.00 91.31 90 ARG A N 1
ATOM 740 C CA . ARG A 1 90 ? 6.321 -4.887 -9.459 1.00 91.31 90 ARG A CA 1
ATOM 741 C C . ARG A 1 90 ? 6.976 -3.972 -10.481 1.00 91.31 90 ARG A C 1
ATOM 743 O O . ARG A 1 90 ? 7.532 -4.460 -11.469 1.00 91.31 90 ARG A O 1
ATOM 750 N N . TYR A 1 91 ? 6.945 -2.669 -10.221 1.00 88.88 91 TYR A N 1
ATOM 751 C CA . TYR A 1 91 ? 7.546 -1.651 -11.074 1.00 88.88 91 TYR A CA 1
ATOM 752 C C . TYR A 1 91 ? 9.053 -1.873 -11.263 1.00 88.88 91 TYR A C 1
ATOM 754 O O . TYR A 1 91 ? 9.518 -1.915 -12.398 1.00 88.88 91 TYR A O 1
ATOM 762 N N . ALA A 1 92 ? 9.805 -2.085 -10.183 1.00 85.38 92 ALA A N 1
ATOM 763 C CA . ALA A 1 92 ? 11.249 -2.308 -10.221 1.00 85.38 92 ALA A CA 1
ATOM 764 C C . ALA A 1 92 ? 11.620 -3.593 -10.978 1.00 85.38 92 ALA A C 1
ATOM 766 O O . ALA A 1 92 ? 12.633 -3.645 -11.672 1.00 85.38 92 ALA A O 1
ATOM 767 N N . PHE A 1 93 ? 10.780 -4.629 -10.894 1.00 85.19 93 PHE A N 1
ATOM 768 C CA . PHE A 1 93 ? 11.040 -5.893 -11.577 1.00 85.19 93 PHE A CA 1
ATOM 769 C C . PHE A 1 93 ? 10.740 -5.842 -13.081 1.00 85.19 93 PHE A C 1
ATOM 771 O O . PHE A 1 93 ? 11.508 -6.361 -13.891 1.00 85.19 93 PHE A O 1
ATOM 778 N N . THR A 1 94 ? 9.614 -5.235 -13.464 1.00 80.38 94 THR A N 1
ATOM 779 C CA . THR A 1 94 ? 9.061 -5.337 -14.829 1.00 80.38 94 THR A CA 1
ATOM 780 C C . THR A 1 94 ? 9.140 -4.045 -15.639 1.00 80.38 94 THR A C 1
ATOM 782 O O . THR A 1 94 ? 9.037 -4.084 -16.862 1.00 80.38 94 THR A O 1
ATOM 785 N N . GLY A 1 95 ? 9.362 -2.893 -14.999 1.00 68.00 95 GLY A N 1
ATOM 786 C CA . GLY A 1 95 ? 9.330 -1.567 -15.629 1.00 68.00 95 GLY A CA 1
ATOM 787 C C . GLY A 1 95 ? 10.384 -1.335 -16.716 1.00 68.00 95 GLY A C 1
ATOM 788 O O . GLY A 1 95 ? 10.268 -0.377 -17.482 1.00 68.00 95 GLY A O 1
ATOM 789 N N . HIS A 1 96 ? 11.378 -2.218 -16.804 1.00 70.44 96 HIS A N 1
ATOM 790 C CA . HIS A 1 96 ? 12.456 -2.182 -17.791 1.00 70.44 96 HIS A CA 1
ATOM 791 C C . HIS A 1 96 ? 12.152 -2.952 -19.078 1.00 70.44 96 HIS A C 1
ATOM 793 O O . HIS A 1 96 ? 12.847 -2.740 -20.070 1.00 70.44 96 HIS A O 1
ATOM 799 N N . TYR A 1 97 ? 11.149 -3.832 -19.075 1.00 69.56 97 TYR A N 1
ATOM 800 C CA . TYR A 1 97 ? 10.731 -4.544 -20.275 1.00 69.56 97 TYR A CA 1
ATOM 801 C C . TYR A 1 97 ? 9.697 -3.706 -21.027 1.00 69.56 97 TYR A C 1
ATOM 803 O O . TYR A 1 97 ? 8.679 -3.295 -20.462 1.00 69.56 97 TYR A O 1
ATOM 811 N N . ILE A 1 98 ? 9.963 -3.442 -22.304 1.00 69.38 98 ILE A N 1
ATOM 812 C CA . ILE A 1 98 ? 8.987 -2.876 -23.232 1.00 69.38 98 ILE A CA 1
ATOM 813 C C . ILE A 1 98 ? 8.666 -3.947 -24.256 1.00 69.38 98 ILE A C 1
ATOM 815 O O . ILE A 1 98 ? 9.561 -4.442 -24.939 1.00 69.38 98 ILE A O 1
ATOM 819 N N . ASP A 1 99 ? 7.387 -4.269 -24.382 1.00 70.50 99 ASP A N 1
ATOM 820 C CA . ASP A 1 99 ? 6.923 -5.028 -25.528 1.00 70.50 99 ASP A CA 1
ATOM 821 C C . ASP A 1 99 ? 6.814 -4.092 -26.736 1.00 70.50 99 ASP A C 1
ATOM 823 O O . ASP A 1 99 ? 6.154 -3.050 -26.679 1.00 70.50 99 ASP A O 1
ATOM 827 N N . THR A 1 100 ? 7.537 -4.415 -27.803 1.00 74.69 100 THR A N 1
ATOM 828 C CA . THR A 1 100 ? 7.552 -3.642 -29.048 1.00 74.69 100 THR A CA 1
ATOM 829 C C . THR A 1 100 ? 7.114 -4.544 -30.193 1.00 74.69 100 THR A C 1
ATOM 831 O O . THR A 1 100 ? 7.214 -5.760 -30.092 1.00 74.69 100 THR A O 1
ATOM 834 N N . ALA A 1 101 ? 6.708 -3.976 -31.331 1.00 70.06 101 ALA A N 1
ATOM 835 C CA . ALA A 1 101 ? 6.327 -4.769 -32.509 1.00 70.06 101 ALA A CA 1
ATOM 836 C C . ALA A 1 101 ? 7.431 -5.735 -33.005 1.00 70.06 101 ALA A C 1
ATOM 838 O O . ALA A 1 101 ? 7.147 -6.676 -33.736 1.00 70.06 101 ALA A O 1
ATOM 839 N N . MET A 1 102 ? 8.683 -5.517 -32.589 1.00 75.75 102 MET A N 1
ATOM 840 C CA . MET A 1 102 ? 9.845 -6.356 -32.904 1.00 75.75 102 MET A CA 1
ATOM 841 C C . MET A 1 102 ? 10.198 -7.344 -31.774 1.00 75.75 102 MET A C 1
ATOM 843 O O . MET A 1 102 ? 11.285 -7.918 -31.786 1.00 75.75 102 MET A O 1
ATOM 847 N N . GLY A 1 103 ? 9.321 -7.502 -30.779 1.00 75.75 103 GLY A N 1
ATOM 848 C CA . GLY A 1 103 ? 9.505 -8.347 -29.601 1.00 75.75 103 GLY A CA 1
ATOM 849 C C . GLY A 1 103 ? 9.814 -7.576 -28.314 1.00 75.75 103 GLY A C 1
ATOM 850 O O . GLY A 1 103 ? 9.898 -6.341 -28.286 1.00 75.75 103 GLY A O 1
ATOM 851 N N . LEU A 1 104 ? 10.000 -8.338 -27.233 1.00 74.75 104 LEU A N 1
ATOM 852 C CA . LEU A 1 104 ? 10.301 -7.823 -25.900 1.00 74.75 104 LEU A CA 1
ATOM 853 C C . LEU A 1 104 ? 11.732 -7.274 -25.852 1.00 74.75 104 LEU A C 1
ATOM 855 O O . LEU A 1 104 ? 12.698 -8.014 -26.031 1.00 74.75 104 LEU A O 1
ATOM 859 N N . LYS A 1 105 ? 11.871 -5.978 -25.575 1.00 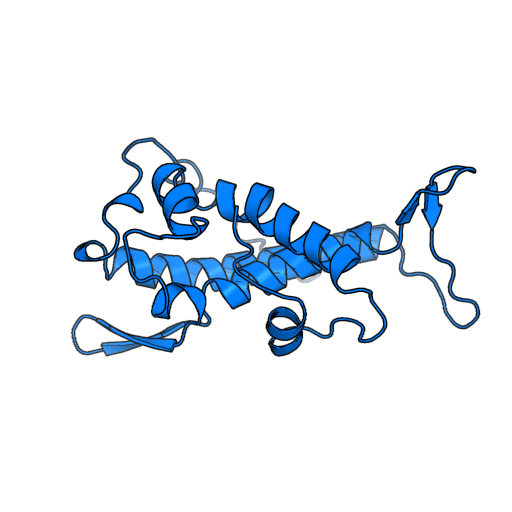72.69 105 LYS A N 1
ATOM 860 C CA . LYS A 1 105 ? 13.163 -5.296 -25.447 1.00 72.69 105 LYS A CA 1
ATOM 861 C C . LYS A 1 105 ? 13.389 -4.832 -24.016 1.00 72.69 105 LYS A C 1
ATOM 863 O O . LYS A 1 105 ? 12.452 -4.438 -23.319 1.00 72.69 105 LYS A O 1
ATOM 868 N N . VAL A 1 106 ? 14.644 -4.851 -23.582 1.00 70.50 106 VAL A N 1
ATOM 869 C CA . VAL A 1 106 ? 15.065 -4.200 -22.338 1.00 70.50 106 VAL A CA 1
ATOM 870 C C . VAL A 1 106 ? 15.413 -2.752 -22.668 1.00 70.50 106 VAL A C 1
ATOM 872 O O . VAL A 1 106 ? 16.087 -2.495 -23.662 1.00 70.50 106 VAL A O 1
ATOM 875 N N . LYS A 1 107 ? 14.940 -1.797 -21.862 1.00 67.00 107 LYS A N 1
ATOM 876 C CA . LYS A 1 107 ? 15.417 -0.410 -21.942 1.00 67.00 107 LYS A CA 1
ATOM 877 C C . LYS A 1 107 ? 16.909 -0.374 -21.620 1.00 67.00 107 LYS A C 1
ATOM 879 O O . LYS A 1 107 ? 17.269 -0.565 -20.461 1.00 67.00 107 LYS A O 1
ATOM 884 N N . GLU A 1 108 ? 17.731 -0.122 -22.630 1.00 62.47 108 GLU A N 1
ATOM 885 C CA . GLU A 1 108 ? 19.137 0.238 -22.461 1.00 62.47 108 GLU A CA 1
ATOM 886 C C . GLU A 1 108 ? 19.228 1.736 -22.159 1.00 62.47 108 GLU A C 1
ATOM 888 O O . GLU A 1 108 ? 18.583 2.555 -22.820 1.00 62.47 108 GLU A O 1
ATOM 893 N N . ASN A 1 109 ? 19.998 2.094 -21.135 1.00 60.94 109 ASN A N 1
ATOM 894 C CA . ASN A 1 109 ? 20.349 3.485 -20.879 1.00 60.94 109 ASN A CA 1
ATOM 895 C C . ASN A 1 109 ? 21.633 3.795 -21.660 1.00 60.94 109 ASN A C 1
ATOM 897 O O . ASN A 1 109 ? 22.578 3.016 -21.599 1.00 60.94 109 ASN A O 1
ATOM 901 N N . GLN A 1 110 ? 21.681 4.922 -22.377 1.00 55.03 110 GLN A N 1
ATOM 902 C CA . GLN A 1 110 ? 22.885 5.332 -23.120 1.00 55.03 110 GLN A CA 1
ATOM 903 C C . GLN A 1 110 ? 24.039 5.771 -22.198 1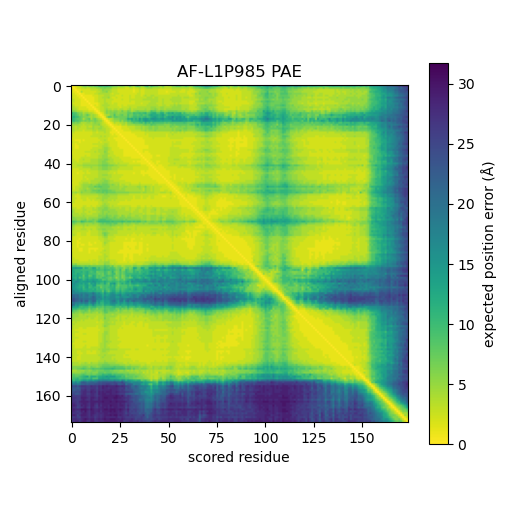.00 55.03 110 GLN A C 1
ATOM 905 O O . GLN A 1 110 ? 25.190 5.711 -22.613 1.00 55.03 110 GLN A O 1
ATOM 910 N N . ASP A 1 111 ? 23.735 6.135 -20.946 1.00 61.00 111 ASP A N 1
ATOM 911 C CA . ASP A 1 111 ? 24.684 6.743 -20.000 1.00 61.00 111 ASP A CA 1
ATOM 912 C C . ASP A 1 111 ? 24.949 5.896 -18.737 1.00 61.00 111 ASP A C 1
ATOM 914 O O . ASP A 1 111 ? 25.534 6.389 -17.772 1.00 61.00 111 ASP A O 1
ATOM 918 N N . GLY A 1 112 ? 24.499 4.636 -18.680 1.00 58.47 112 GLY A N 1
ATOM 919 C CA . GLY A 1 112 ? 24.728 3.806 -17.493 1.00 58.47 112 GLY A CA 1
ATOM 920 C C . GLY A 1 112 ? 24.388 2.330 -17.656 1.00 58.47 112 GLY A C 1
ATOM 921 O O . GLY A 1 112 ? 23.530 1.955 -18.457 1.00 58.47 112 GLY A O 1
ATOM 922 N N . ASP A 1 113 ? 25.044 1.501 -16.844 1.00 63.97 113 ASP A N 1
ATOM 923 C CA . ASP A 1 113 ? 24.851 0.055 -16.854 1.00 63.97 113 ASP A CA 1
ATOM 924 C C . ASP A 1 113 ? 23.420 -0.334 -16.467 1.00 63.97 113 ASP A C 1
ATOM 926 O O . ASP A 1 113 ? 22.768 0.253 -15.596 1.00 63.97 113 ASP A O 1
ATOM 930 N N . THR A 1 114 ? 22.911 -1.365 -17.135 1.00 67.00 114 THR A N 1
ATOM 931 C CA . THR A 1 114 ? 21.585 -1.906 -16.847 1.00 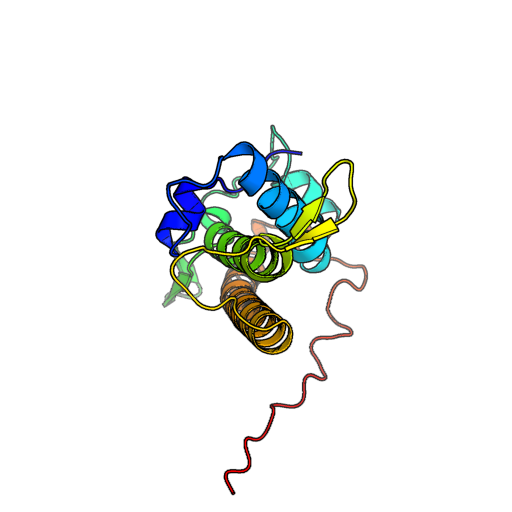67.00 114 THR A CA 1
ATOM 932 C C . THR A 1 114 ? 21.678 -2.883 -15.677 1.00 67.00 114 THR A C 1
ATOM 934 O O . THR A 1 114 ? 22.401 -3.869 -15.759 1.00 67.00 114 THR A O 1
ATOM 937 N N . VAL A 1 115 ? 20.896 -2.651 -14.615 1.00 73.62 115 VAL A N 1
ATOM 938 C CA . VAL A 1 115 ? 20.803 -3.564 -13.456 1.00 73.62 115 VAL A CA 1
ATOM 939 C C . VAL A 1 115 ? 20.491 -4.988 -13.922 1.00 73.62 115 VAL A C 1
ATOM 941 O O . VAL A 1 115 ? 19.552 -5.181 -14.710 1.00 73.62 115 VAL A O 1
ATOM 944 N N . SER A 1 116 ? 21.237 -5.971 -13.413 1.00 80.38 116 SER A N 1
ATOM 945 C CA . SER A 1 116 ? 21.099 -7.373 -13.804 1.00 80.38 116 SER A CA 1
ATOM 946 C C . SER A 1 116 ? 19.738 -7.955 -13.404 1.00 80.38 116 SER A C 1
ATOM 948 O O . SER A 1 116 ? 19.035 -7.461 -12.518 1.00 80.38 116 SER A O 1
ATOM 950 N N . GLN A 1 117 ? 19.337 -9.054 -14.049 1.00 80.19 117 GLN A N 1
ATOM 951 C CA . GLN A 1 117 ? 18.076 -9.719 -13.706 1.00 80.19 117 GLN A CA 1
ATOM 952 C C . GLN A 1 117 ? 18.076 -10.263 -12.266 1.00 80.19 117 GLN A C 1
ATOM 954 O O . GLN A 1 117 ? 17.020 -10.273 -11.633 1.00 80.19 117 GLN A O 1
ATOM 959 N N . ALA A 1 118 ? 19.231 -10.709 -11.756 1.00 85.38 118 ALA A N 1
ATOM 960 C CA . ALA A 1 118 ? 19.375 -11.217 -10.393 1.00 85.38 118 ALA A CA 1
ATOM 961 C C . ALA A 1 118 ? 19.144 -10.102 -9.366 1.00 85.38 118 ALA A C 1
ATOM 963 O O . ALA A 1 118 ? 18.229 -10.206 -8.554 1.00 85.38 118 ALA A O 1
ATOM 964 N N . GLU A 1 119 ? 19.844 -8.976 -9.508 1.00 84.81 119 GLU A N 1
ATOM 965 C CA . GLU A 1 119 ? 19.675 -7.814 -8.626 1.00 84.81 119 GLU A CA 1
ATOM 966 C C . GLU A 1 119 ? 18.228 -7.301 -8.631 1.00 84.81 119 GLU A C 1
ATOM 968 O O . GLU A 1 119 ? 17.679 -6.946 -7.592 1.00 84.81 119 GLU A O 1
ATOM 973 N N . ARG A 1 120 ? 17.540 -7.331 -9.780 1.00 83.56 120 ARG A N 1
ATOM 974 C CA . ARG A 1 120 ? 16.112 -6.971 -9.849 1.00 83.56 120 ARG A CA 1
ATOM 975 C C . ARG A 1 120 ? 15.215 -7.920 -9.059 1.00 83.56 120 ARG A C 1
ATOM 977 O O . ARG A 1 120 ? 14.213 -7.476 -8.494 1.00 83.56 120 ARG A O 1
ATOM 984 N N . ARG A 1 121 ? 15.521 -9.222 -9.043 1.00 87.44 121 ARG A N 1
ATOM 985 C CA . ARG A 1 121 ? 14.788 -10.198 -8.217 1.00 87.44 121 ARG A CA 1
ATOM 986 C C . ARG A 1 121 ? 15.017 -9.923 -6.736 1.00 87.44 121 ARG A C 1
ATOM 988 O O . ARG A 1 121 ? 14.053 -9.984 -5.971 1.00 87.44 121 ARG A O 1
ATOM 995 N N . ASP A 1 122 ? 16.236 -9.560 -6.359 1.00 90.25 122 ASP A N 1
ATOM 996 C CA . ASP A 1 122 ? 16.586 -9.238 -4.975 1.00 90.25 122 ASP A CA 1
ATOM 997 C C . ASP A 1 122 ? 15.882 -7.958 -4.517 1.00 90.25 122 ASP A C 1
ATOM 999 O O . ASP A 1 122 ? 15.187 -7.965 -3.501 1.00 90.25 122 ASP A O 1
ATOM 1003 N N . VAL A 1 123 ? 15.927 -6.898 -5.332 1.00 89.44 123 VAL A N 1
ATOM 1004 C CA . VAL A 1 123 ? 15.206 -5.639 -5.088 1.00 89.44 123 VAL A CA 1
ATOM 1005 C C . VAL A 1 123 ? 13.702 -5.884 -4.959 1.00 89.44 123 VAL A C 1
ATOM 1007 O O . VAL A 1 123 ? 13.077 -5.425 -4.002 1.00 89.44 123 VAL A O 1
ATOM 1010 N N . ARG A 1 124 ? 13.101 -6.653 -5.878 1.00 91.25 124 ARG A N 1
ATOM 1011 C CA . ARG A 1 124 ? 11.683 -7.034 -5.784 1.00 91.25 124 ARG A CA 1
ATOM 1012 C C . ARG A 1 124 ? 11.388 -7.740 -4.463 1.00 91.25 124 ARG A C 1
ATOM 1014 O O . ARG A 1 124 ? 10.391 -7.426 -3.818 1.00 91.25 124 ARG A O 1
ATOM 1021 N N . THR A 1 125 ? 12.222 -8.704 -4.083 1.00 93.00 125 THR A N 1
ATOM 1022 C CA . THR A 1 125 ? 12.037 -9.499 -2.864 1.00 93.00 125 THR A CA 1
ATOM 1023 C C . THR A 1 125 ? 12.120 -8.623 -1.620 1.00 93.00 125 THR A C 1
ATOM 1025 O O . THR A 1 125 ? 11.242 -8.713 -0.765 1.00 93.00 125 THR A O 1
ATOM 1028 N N . MET A 1 126 ? 13.101 -7.721 -1.559 1.00 94.31 126 MET A N 1
ATOM 1029 C CA . MET A 1 126 ? 13.258 -6.747 -0.480 1.00 94.31 126 MET A CA 1
ATOM 1030 C C . MET A 1 126 ? 11.996 -5.889 -0.303 1.00 94.31 126 MET A C 1
ATOM 1032 O O . MET A 1 126 ? 11.450 -5.817 0.797 1.00 94.31 126 MET A O 1
ATOM 1036 N N . TYR A 1 127 ? 11.476 -5.293 -1.382 1.00 94.62 127 TYR A N 1
ATOM 1037 C CA . TYR A 1 127 ? 10.275 -4.453 -1.296 1.00 94.62 127 TYR A CA 1
ATOM 1038 C C . TYR A 1 127 ? 9.010 -5.246 -0.949 1.00 94.62 127 TYR A C 1
ATOM 1040 O O . TYR A 1 127 ? 8.164 -4.741 -0.212 1.00 94.62 127 TYR A O 1
ATOM 1048 N N . LYS A 1 128 ? 8.882 -6.500 -1.411 1.00 93.94 128 LYS A N 1
ATOM 1049 C CA . LYS A 1 128 ? 7.785 -7.380 -0.971 1.00 93.94 128 LYS A CA 1
ATOM 1050 C C . LYS A 1 128 ? 7.863 -7.676 0.529 1.00 93.94 128 LYS A C 1
ATOM 1052 O O . LYS A 1 128 ? 6.845 -7.606 1.202 1.00 93.94 128 LYS A O 1
ATOM 1057 N N . GLN A 1 129 ? 9.051 -7.959 1.063 1.00 94.56 129 GLN A N 1
ATOM 1058 C CA . GLN A 1 129 ? 9.230 -8.197 2.501 1.00 94.56 129 GLN A CA 1
ATOM 1059 C C . GLN A 1 129 ? 8.892 -6.955 3.335 1.00 94.56 129 GLN A C 1
ATOM 1061 O O . GLN A 1 129 ? 8.256 -7.068 4.376 1.00 94.56 129 GLN A O 1
ATOM 1066 N N . GLN A 1 130 ? 9.274 -5.765 2.870 1.00 95.31 130 GLN A N 1
ATOM 1067 C CA . GLN A 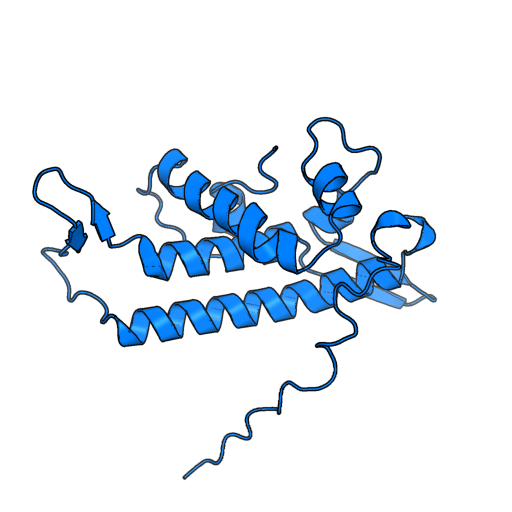1 130 ? 8.907 -4.506 3.525 1.00 95.31 130 GLN A CA 1
ATOM 1068 C C . GLN A 1 130 ? 7.389 -4.267 3.497 1.00 95.31 130 GLN A C 1
ATOM 1070 O O . GLN A 1 130 ? 6.822 -3.859 4.509 1.00 95.31 130 GLN A O 1
ATOM 1075 N N . ALA A 1 131 ? 6.718 -4.580 2.384 1.00 95.31 131 ALA A N 1
ATOM 1076 C CA . ALA A 1 131 ? 5.258 -4.529 2.302 1.00 95.31 131 ALA A CA 1
ATOM 1077 C C . ALA A 1 131 ? 4.592 -5.504 3.290 1.00 95.31 131 ALA A C 1
ATOM 1079 O O . ALA A 1 131 ? 3.650 -5.115 3.980 1.00 95.31 131 ALA A O 1
ATOM 1080 N N . ASP A 1 132 ? 5.111 -6.732 3.408 1.00 93.38 132 ASP A N 1
ATOM 1081 C CA . ASP A 1 132 ? 4.621 -7.736 4.363 1.00 93.38 132 ASP A CA 1
ATOM 1082 C C . ASP A 1 132 ? 4.736 -7.241 5.817 1.00 93.38 132 ASP A C 1
ATOM 1084 O O . ASP A 1 132 ? 3.831 -7.470 6.616 1.00 93.38 132 ASP A O 1
ATOM 1088 N N . LEU A 1 133 ? 5.824 -6.544 6.169 1.00 94.44 133 LEU A N 1
ATOM 1089 C CA . LEU A 1 133 ? 6.000 -5.960 7.505 1.00 94.44 133 LEU A CA 1
ATOM 1090 C C . LEU A 1 133 ? 4.963 -4.863 7.783 1.00 94.44 133 LEU A C 1
ATOM 1092 O O . LEU A 1 133 ? 4.287 -4.907 8.805 1.00 94.44 133 LEU A O 1
ATOM 1096 N N . LEU A 1 134 ? 4.770 -3.929 6.847 1.00 95.19 134 LEU A N 1
ATOM 1097 C CA . LEU A 1 134 ? 3.749 -2.879 6.976 1.00 95.19 134 LEU A CA 1
ATOM 1098 C C . LEU A 1 134 ? 2.325 -3.460 7.047 1.00 95.19 134 LEU A C 1
ATOM 1100 O O . LEU A 1 134 ? 1.441 -2.909 7.709 1.00 95.19 134 LEU A O 1
ATOM 1104 N N . TRP A 1 135 ? 2.092 -4.586 6.370 1.00 95.38 135 TRP A N 1
ATOM 1105 C CA . TRP A 1 135 ? 0.820 -5.294 6.422 1.00 95.38 135 TRP A CA 1
ATOM 1106 C C . TRP A 1 135 ? 0.542 -5.880 7.810 1.00 95.38 135 TRP A C 1
ATOM 1108 O O . TRP A 1 135 ? -0.600 -5.823 8.263 1.00 95.38 135 TRP A O 1
ATOM 1118 N N . GLN A 1 136 ? 1.558 -6.377 8.523 1.00 94.00 136 GLN A N 1
ATOM 1119 C CA . GLN A 1 136 ? 1.382 -6.894 9.887 1.00 94.00 136 GLN A CA 1
ATOM 1120 C C . GLN A 1 136 ? 0.838 -5.826 10.845 1.00 94.00 136 GLN A C 1
ATOM 1122 O O . GLN A 1 136 ? -0.041 -6.123 11.654 1.00 94.00 136 GLN A O 1
ATOM 1127 N N . ASP A 1 137 ? 1.266 -4.572 10.708 1.00 93.50 137 ASP A N 1
ATOM 1128 C CA . ASP A 1 137 ? 0.725 -3.476 11.519 1.00 93.50 137 ASP A CA 1
ATOM 1129 C C . ASP A 1 137 ? -0.747 -3.183 11.182 1.00 93.50 137 ASP A C 1
ATOM 1131 O O . ASP A 1 137 ? -1.563 -2.921 12.073 1.00 93.50 137 ASP A O 1
ATOM 1135 N N . CYS A 1 138 ? -1.119 -3.285 9.900 1.00 94.06 138 CYS A N 1
ATOM 1136 C CA . CYS A 1 138 ? -2.510 -3.156 9.455 1.00 94.06 138 CYS A CA 1
ATOM 1137 C C . CYS A 1 138 ? -3.382 -4.295 10.002 1.00 94.06 138 CYS A C 1
ATOM 1139 O O . CYS A 1 138 ? -4.497 -4.053 10.462 1.00 94.06 138 CYS A O 1
ATOM 1141 N N . VAL A 1 139 ? -2.863 -5.525 10.004 1.00 92.88 139 VAL A N 1
ATOM 1142 C CA . VAL A 1 139 ? -3.514 -6.696 10.606 1.00 92.88 139 VAL A CA 1
ATOM 1143 C C . VAL A 1 139 ? -3.792 -6.454 12.086 1.00 92.88 139 VAL A C 1
ATOM 1145 O O . VAL A 1 139 ? -4.918 -6.666 12.525 1.00 92.88 139 VAL A O 1
ATOM 1148 N N . LEU A 1 140 ? -2.815 -5.949 12.846 1.00 92.50 140 LEU A N 1
ATOM 1149 C CA . LEU A 1 140 ? -3.010 -5.635 14.264 1.00 92.50 140 LEU A CA 1
ATOM 1150 C C . LEU A 1 140 ? -4.114 -4.591 14.470 1.00 92.50 140 LEU A C 1
ATOM 1152 O O . LEU A 1 140 ? -4.918 -4.722 15.392 1.00 92.50 140 LEU A O 1
ATOM 1156 N N . TYR A 1 141 ? -4.187 -3.569 13.613 1.00 94.00 141 TYR A N 1
ATOM 1157 C CA . TYR A 1 141 ? -5.273 -2.589 13.658 1.00 94.00 141 TYR A CA 1
ATOM 1158 C C . TYR A 1 141 ? -6.643 -3.229 13.380 1.00 94.00 141 TYR A C 1
ATOM 1160 O O . TYR A 1 141 ? -7.592 -2.979 14.126 1.00 94.00 141 TYR A O 1
ATOM 1168 N N . LEU A 1 142 ? -6.743 -4.084 12.360 1.00 92.06 142 LEU A N 1
ATOM 1169 C CA . LEU A 1 142 ? -7.977 -4.793 12.005 1.00 92.06 142 LEU A CA 1
ATOM 1170 C C . LEU A 1 142 ? -8.425 -5.754 13.119 1.00 92.06 142 LEU A C 1
ATOM 1172 O O . LEU A 1 142 ? -9.596 -5.764 13.493 1.00 92.06 142 LEU A O 1
ATOM 1176 N N . GLU A 1 143 ? -7.492 -6.512 13.699 1.00 90.38 143 GLU A N 1
ATOM 1177 C CA . GLU A 1 143 ? -7.746 -7.465 14.789 1.00 90.38 143 GLU A CA 1
ATOM 1178 C C . GLU A 1 143 ? -8.163 -6.771 16.098 1.00 90.38 143 GLU A C 1
ATOM 1180 O O . GLU A 1 143 ? -8.966 -7.313 16.859 1.00 90.38 143 GLU A O 1
ATOM 1185 N N . ARG A 1 144 ? -7.673 -5.554 16.353 1.00 91.75 144 ARG A N 1
ATOM 1186 C CA . ARG A 1 144 ? -8.067 -4.737 17.515 1.00 91.75 144 ARG A CA 1
ATOM 1187 C C . ARG A 1 144 ? -9.409 -4.031 17.326 1.00 91.75 144 ARG A C 1
ATOM 1189 O O . ARG A 1 144 ? -10.082 -3.732 18.307 1.00 91.75 144 ARG A O 1
ATOM 1196 N N . ASN A 1 145 ? -9.815 -3.796 16.079 1.00 89.75 145 ASN A N 1
ATOM 1197 C CA . ASN A 1 145 ? -11.039 -3.078 15.715 1.00 89.75 145 ASN A CA 1
ATOM 1198 C C . ASN A 1 145 ? -12.042 -3.980 14.977 1.00 89.75 145 ASN A C 1
ATOM 1200 O O . ASN A 1 145 ? -12.700 -3.561 14.027 1.00 89.75 145 ASN A O 1
ATOM 1204 N N . VAL A 1 146 ? -12.183 -5.231 15.422 1.00 86.12 146 VAL A N 1
ATOM 1205 C CA . VAL A 1 146 ? -13.041 -6.242 14.771 1.00 86.12 146 VAL A CA 1
ATOM 1206 C C . VAL A 1 146 ? -14.501 -5.801 14.666 1.00 86.12 146 VAL A C 1
ATOM 1208 O O . VAL A 1 146 ? -15.167 -6.136 13.692 1.00 86.12 146 VAL A O 1
ATOM 1211 N N . SER A 1 147 ? -14.999 -5.024 15.631 1.00 85.44 147 SER A N 1
ATOM 1212 C CA . SER A 1 147 ? -16.357 -4.467 15.588 1.00 85.44 147 SER A CA 1
ATOM 1213 C C . SER A 1 147 ? -16.578 -3.526 14.400 1.00 85.44 147 SER A C 1
ATOM 1215 O O . SER A 1 147 ? -17.688 -3.466 13.878 1.00 85.44 147 SER A O 1
ATOM 1217 N N . LEU A 1 148 ? -15.533 -2.825 13.949 1.00 86.00 148 LEU A N 1
ATOM 1218 C CA . LEU A 1 148 ? -15.585 -1.953 12.774 1.00 86.00 148 LEU A CA 1
ATOM 1219 C C . LEU A 1 148 ? -15.457 -2.751 11.471 1.00 86.00 148 LEU A C 1
ATOM 1221 O O . LEU A 1 148 ? -16.017 -2.354 10.452 1.00 86.00 148 LEU A O 1
ATOM 1225 N N . PHE A 1 149 ? -14.764 -3.894 11.504 1.00 86.75 149 PHE A N 1
ATOM 1226 C CA . PHE A 1 149 ? -14.435 -4.698 10.324 1.00 86.75 149 PHE A CA 1
ATOM 1227 C C . PHE A 1 149 ? -14.864 -6.170 10.476 1.00 86.75 149 PHE A C 1
ATOM 1229 O O . PHE A 1 149 ? -14.017 -7.064 10.462 1.00 86.75 149 PHE A O 1
ATOM 1236 N N . PRO A 1 150 ? -16.170 -6.474 10.589 1.00 82.12 150 PRO A N 1
ATOM 1237 C CA . PRO A 1 150 ? -16.629 -7.853 10.769 1.00 82.12 150 PRO A CA 1
ATOM 1238 C C . PRO A 1 150 ? -16.287 -8.753 9.568 1.00 82.12 150 PRO A C 1
ATOM 1240 O O . PRO A 1 150 ? -15.954 -9.919 9.749 1.00 82.12 150 PRO A O 1
ATOM 1243 N N . GLU A 1 151 ? -16.291 -8.202 8.351 1.00 78.75 151 GLU A N 1
ATOM 1244 C CA . GLU A 1 151 ? -15.985 -8.928 7.106 1.00 78.75 151 GLU A CA 1
ATOM 1245 C C . GLU A 1 151 ? -14.498 -9.246 6.914 1.00 78.75 151 GLU A C 1
ATOM 1247 O O . GLU A 1 151 ? -14.146 -10.034 6.038 1.00 78.75 151 GLU A O 1
ATOM 1252 N N . TYR A 1 152 ? -13.617 -8.664 7.736 1.00 79.56 152 TYR A N 1
ATOM 1253 C CA . TYR A 1 152 ? -12.201 -9.030 7.739 1.00 79.56 152 TYR A CA 1
ATOM 1254 C C . TYR A 1 152 ? -11.983 -10.447 8.288 1.00 79.56 152 TYR A C 1
ATOM 1256 O O . TYR A 1 152 ? -11.048 -11.133 7.876 1.00 79.56 152 TYR A O 1
ATOM 1264 N N . ARG A 1 153 ? -12.841 -10.923 9.204 1.00 69.19 153 ARG A N 1
ATOM 1265 C CA . ARG A 1 153 ? -12.745 -12.292 9.717 1.00 69.19 153 ARG A CA 1
ATOM 1266 C C . ARG A 1 153 ? -13.301 -13.271 8.689 1.00 69.19 153 ARG A C 1
ATOM 1268 O O . ARG A 1 153 ? -14.490 -13.574 8.667 1.00 69.19 153 ARG A O 1
ATOM 1275 N N . CYS A 1 154 ? -12.419 -13.810 7.860 1.00 60.62 154 CYS A N 1
ATOM 1276 C CA . CYS A 1 154 ? -12.736 -14.980 7.058 1.00 60.62 154 CYS A CA 1
ATOM 1277 C C . CYS A 1 154 ? -12.981 -16.187 7.967 1.00 60.62 154 CYS A C 1
ATOM 1279 O O . CYS A 1 154 ? -12.042 -16.738 8.529 1.00 60.62 154 CYS A O 1
ATOM 1281 N N . ASN A 1 155 ? -14.221 -16.675 8.029 1.00 48.97 155 ASN A N 1
ATOM 1282 C CA . ASN A 1 155 ? -14.525 -18.007 8.577 1.00 48.97 155 ASN A CA 1
ATOM 1283 C C . ASN A 1 155 ? -14.021 -19.156 7.677 1.00 48.97 155 ASN A C 1
ATOM 1285 O O . ASN A 1 155 ? -14.211 -20.327 7.992 1.00 48.97 155 ASN A O 1
ATOM 1289 N N . SER A 1 156 ? -13.397 -18.841 6.543 1.00 44.81 156 SER A N 1
ATOM 1290 C CA . SER A 1 156 ? -13.001 -19.789 5.507 1.00 44.81 156 SER A CA 1
ATOM 1291 C C . SER A 1 156 ? -11.516 -19.666 5.179 1.00 44.81 156 SER A C 1
ATOM 1293 O O . SER A 1 156 ? -11.166 -19.182 4.114 1.00 44.81 156 SER A O 1
ATOM 1295 N N . GLY A 1 157 ? -10.633 -20.084 6.090 1.00 45.81 157 GLY A N 1
ATOM 1296 C CA . GLY A 1 157 ? -9.273 -20.550 5.761 1.00 45.81 157 GLY A CA 1
ATOM 1297 C C . GLY A 1 157 ? -8.315 -19.571 5.062 1.00 45.81 157 GLY A C 1
ATOM 1298 O O . GLY A 1 157 ? -7.227 -19.977 4.657 1.00 45.81 157 GLY A O 1
ATOM 1299 N N . CYS A 1 158 ? -8.665 -18.294 4.922 1.00 46.41 158 CYS A N 1
ATOM 1300 C CA . CYS A 1 158 ? -7.796 -17.284 4.331 1.00 46.41 158 CYS A CA 1
ATOM 1301 C C . CYS A 1 158 ? -6.769 -16.834 5.381 1.00 46.41 158 CYS A C 1
ATOM 1303 O O . CYS A 1 158 ? -6.948 -15.820 6.047 1.00 46.41 158 CYS A O 1
ATOM 1305 N N . GLY A 1 159 ? -5.708 -17.624 5.563 1.00 46.28 159 GLY A N 1
ATOM 1306 C CA . GLY A 1 159 ? -4.479 -17.185 6.236 1.00 46.28 159 GLY A CA 1
ATOM 1307 C C . GLY A 1 159 ? -4.044 -17.972 7.474 1.00 46.28 159 GLY A C 1
ATOM 1308 O O . GLY A 1 159 ? -2.853 -17.953 7.787 1.00 46.28 159 GLY A O 1
ATOM 1309 N N . ASP A 1 160 ? -4.927 -18.724 8.134 1.00 43.16 160 ASP A N 1
ATOM 1310 C CA . ASP A 1 160 ? -4.531 -19.481 9.337 1.00 43.16 160 ASP A CA 1
ATOM 1311 C C . ASP A 1 160 ? -3.624 -20.680 9.027 1.00 43.16 160 ASP A C 1
ATOM 1313 O O . ASP A 1 160 ? -2.778 -21.051 9.839 1.00 43.16 160 ASP A O 1
ATOM 1317 N N . SER A 1 161 ? -3.686 -21.235 7.815 1.00 38.19 161 SER A N 1
ATOM 1318 C CA . SER A 1 161 ? -2.821 -22.357 7.428 1.00 38.19 161 SER A CA 1
ATOM 1319 C C . SER A 1 161 ? -1.370 -21.955 7.125 1.00 38.19 161 SER A C 1
ATOM 1321 O O . SER A 1 161 ? -0.532 -22.840 6.980 1.00 38.19 161 SER A O 1
ATOM 1323 N N . ASN A 1 162 ? -1.045 -20.655 7.028 1.00 40.09 162 ASN A N 1
ATOM 1324 C CA . ASN A 1 162 ? 0.284 -20.202 6.585 1.00 40.09 162 ASN A CA 1
ATOM 1325 C C . ASN A 1 162 ? 1.020 -19.271 7.569 1.00 40.09 162 ASN A C 1
ATOM 1327 O O . ASN A 1 162 ? 2.161 -18.886 7.315 1.00 40.09 162 ASN A O 1
ATOM 1331 N N . AR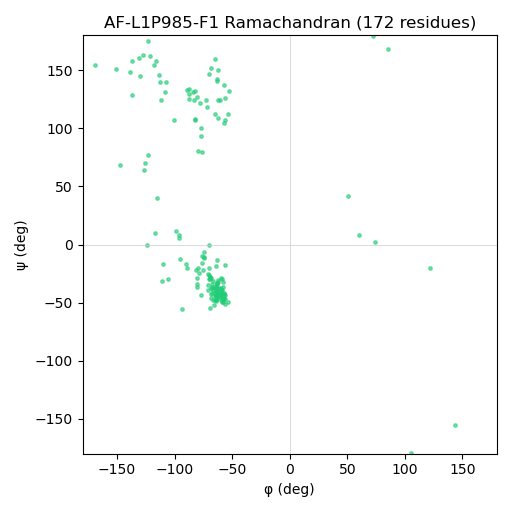G A 1 163 ? 0.422 -18.939 8.725 1.00 45.66 163 ARG A N 1
ATOM 1332 C CA . ARG A 1 163 ? 1.112 -18.181 9.791 1.00 45.66 163 ARG A CA 1
ATOM 1333 C C . ARG A 1 163 ? 2.132 -19.023 10.584 1.00 45.66 163 ARG A C 1
ATOM 1335 O O . ARG A 1 163 ? 2.933 -18.450 11.313 1.00 45.66 163 ARG A O 1
ATOM 1342 N N . ILE A 1 164 ? 2.153 -20.355 10.426 1.00 41.75 164 ILE A N 1
ATOM 1343 C CA . ILE A 1 164 ? 2.934 -21.264 11.292 1.00 41.75 164 ILE A CA 1
ATOM 1344 C C . ILE A 1 164 ? 4.330 -21.651 10.753 1.00 41.75 164 ILE A C 1
ATOM 1346 O O . ILE A 1 164 ? 5.137 -22.134 11.536 1.00 41.75 164 ILE A O 1
ATOM 1350 N N . ASN A 1 165 ? 4.715 -21.398 9.493 1.00 35.75 165 ASN A N 1
ATOM 1351 C CA . ASN A 1 165 ? 6.038 -21.854 9.010 1.00 35.75 165 ASN A CA 1
ATOM 1352 C C . ASN A 1 165 ? 6.713 -20.939 7.970 1.00 35.75 165 ASN A C 1
ATOM 1354 O O . ASN A 1 165 ? 6.949 -21.334 6.831 1.00 35.75 165 ASN A O 1
ATOM 1358 N N . LYS A 1 166 ? 7.139 -19.734 8.370 1.00 38.81 166 LYS A N 1
ATOM 1359 C CA . LYS A 1 166 ? 8.337 -19.126 7.758 1.00 38.81 166 LYS A CA 1
ATOM 1360 C C . LYS A 1 166 ? 9.508 -19.340 8.724 1.00 38.81 166 LYS A C 1
ATOM 1362 O O . LYS A 1 166 ? 9.531 -18.686 9.769 1.00 38.81 166 LYS A O 1
ATOM 1367 N N . PRO A 1 167 ? 10.470 -20.240 8.437 1.00 36.59 167 PRO A N 1
ATOM 1368 C CA . PRO A 1 167 ? 11.667 -20.333 9.257 1.00 36.59 167 PRO A CA 1
ATOM 1369 C C . PRO A 1 167 ? 12.384 -18.982 9.182 1.00 36.59 167 PRO A C 1
ATOM 1371 O O . PRO A 1 167 ? 12.665 -18.480 8.093 1.00 36.59 167 PRO A O 1
ATOM 1374 N N . ARG A 1 168 ? 12.646 -18.367 10.343 1.00 41.09 168 ARG A N 1
ATOM 1375 C CA . ARG A 1 168 ? 13.520 -17.191 10.441 1.00 41.09 168 ARG A CA 1
ATOM 1376 C C . ARG A 1 168 ? 14.835 -17.576 9.767 1.00 41.09 168 ARG A C 1
ATOM 1378 O O . ARG A 1 168 ? 15.526 -18.456 10.277 1.00 41.09 168 ARG A O 1
ATOM 1385 N N . MET A 1 169 ? 15.157 -16.969 8.622 1.00 41.91 169 MET A N 1
ATOM 1386 C CA . MET A 1 169 ? 16.469 -17.140 8.004 1.00 41.91 169 MET A CA 1
ATOM 1387 C C . MET A 1 169 ? 17.516 -16.731 9.038 1.00 41.91 169 MET A C 1
ATOM 1389 O O . MET A 1 169 ? 17.650 -15.562 9.395 1.0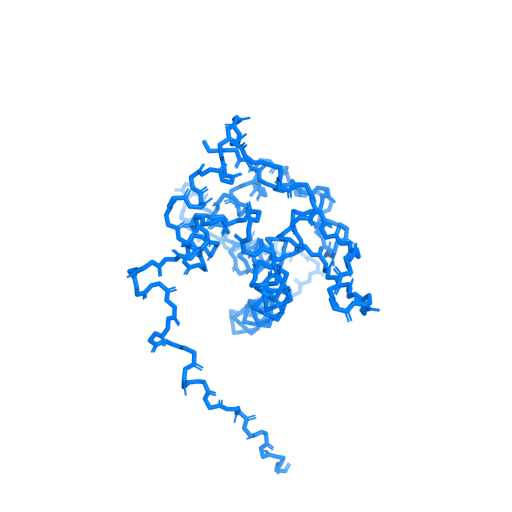0 41.91 169 MET A O 1
ATOM 1393 N N . ARG A 1 170 ? 18.213 -17.729 9.575 1.00 40.50 170 ARG A N 1
ATOM 1394 C CA . ARG A 1 170 ? 19.352 -17.543 10.459 1.00 40.50 170 ARG A CA 1
ATOM 1395 C C . ARG A 1 170 ? 20.507 -17.158 9.543 1.00 40.50 170 ARG A C 1
ATOM 1397 O O . ARG A 1 170 ? 21.060 -18.028 8.881 1.00 40.50 170 ARG A O 1
ATOM 1404 N N . MET A 1 171 ? 20.831 -15.867 9.460 1.00 39.91 171 MET A N 1
ATOM 1405 C CA . MET A 1 171 ? 22.115 -15.445 8.896 1.00 39.91 171 MET A CA 1
ATOM 1406 C C . MET A 1 171 ? 23.213 -16.126 9.713 1.00 39.91 171 MET A C 1
ATOM 1408 O O . MET A 1 171 ? 23.458 -15.758 10.862 1.00 39.91 171 MET A O 1
ATOM 1412 N N . GLN A 1 172 ? 23.834 -17.153 9.144 1.00 42.06 172 GLN A N 1
ATOM 1413 C CA . GLN A 1 172 ? 25.157 -17.574 9.567 1.00 42.06 172 GLN A CA 1
ATOM 1414 C C . GLN A 1 172 ? 26.140 -16.657 8.850 1.00 42.06 172 GLN A C 1
ATOM 1416 O O . GLN A 1 172 ? 26.301 -16.735 7.636 1.00 42.06 172 GLN A O 1
ATOM 1421 N N . LEU A 1 173 ? 26.728 -15.745 9.619 1.00 37.97 173 LEU A N 1
ATOM 1422 C CA . LEU A 1 173 ? 27.960 -15.070 9.239 1.00 37.97 173 LEU A CA 1
ATOM 1423 C C . LEU A 1 173 ? 29.049 -16.146 9.126 1.00 37.97 173 LEU A C 1
ATOM 1425 O O . LEU A 1 173 ? 29.240 -16.914 10.073 1.00 37.97 173 LEU A O 1
ATOM 1429 N N . ILE A 1 174 ? 29.690 -16.212 7.960 1.00 55.25 174 ILE A N 1
ATOM 1430 C CA . ILE A 1 174 ? 30.969 -16.898 7.737 1.00 55.25 174 ILE A CA 1
ATOM 1431 C C . ILE A 1 174 ? 32.049 -15.824 7.786 1.00 55.25 174 ILE A C 1
ATOM 1433 O O . ILE A 1 174 ? 31.802 -14.749 7.191 1.00 55.25 174 ILE A O 1
#

Solvent-accessible surface area (backbone atoms only — not comparable to full-atom values): 10397 Å² total; per-residue (Å²): 125,53,78,88,65,54,70,71,62,29,46,75,82,40,95,63,68,82,88,57,58,60,72,73,48,47,54,32,43,52,47,23,50,62,62,52,48,47,74,75,46,33,67,68,38,47,53,38,73,30,37,94,75,44,92,63,90,51,63,58,57,37,64,25,51,73,50,76,56,96,93,39,81,47,76,38,69,19,50,41,51,24,47,29,30,35,17,45,19,48,40,67,55,49,69,50,59,43,82,47,102,90,46,79,40,72,68,77,56,96,88,50,86,72,83,50,75,65,60,31,52,50,52,24,50,52,30,42,51,53,19,54,54,49,42,52,48,46,48,52,53,48,70,73,38,38,90,83,41,61,58,61,64,54,93,68,75,78,55,77,86,64,76,82,75,75,79,77,82,75,84,75,85,128

Foldseek 3Di:
DAQLEFPVLLVVQDPDDPPDDRVVLVVLSVCLLPPVVPLQFDPVLSCLSRDPHRPADCPCQSQWAWDDFPNDIDTARHPSNLSSLSSVLCCLQPVQWDQDPVGIDGDDDPPDDDDDNVVSNVSSVVSNVVSVVSVVSSVVVCVRPCVRPVRRDPPPPSPPVPPPDDPDPDPDDD

Secondary structure (DSSP, 8-state):
---S--HHHHHTTS---TTS-HHHHHHHHHHIIIIIIHHHS-HHHHHHHTSSS-SS--HHHHH-EEEEETTEEEEE--HHHHHHHHHHHHHHHHTTEEEETTEEEE--BTTBPPPPHHHHHHHHHHHHHHHHHHHHHHHHHHHHTTTT-GGGS-SS-SSTTTSS----------

Radius of gyration: 18.34 Å; Cα contacts (8 Å, |Δi|>4): 188; chains: 1; bounding box: 51×34×60 Å

Mean predicted aligned error: 8.9 Å

pLDDT: mean 81.91, std 17.02, range [35.75, 96.56]

Sequence (174 aa):
MKLLVNKQECSKYLSVSLFRKEEEFNRFIREAQMFDLKELVCEAFYQDLTSETPVRDYSLLLNGGTYTFEGKKYEFAGLKAVLAYFTYARYAFTGHYIDTAMGLKVKENQDGDTVSQAERRDVRTMYKQQADLLWQDCVLYLERNVSLFPEYRCNSGCGDSNRINKPRMRMQLI